Protein AF-A0A942DQS2-F1 (afdb_monomer_lite)

Foldseek 3Di:
DDDDDDPVVVPPPPPPPPPPPQWAKWKWWDPPQKDWPDPQWADDPAFIKGKIKTWIFMWTHDPPPTDRTDIFIFIDMDTDRDDAQQPPRDDPQFDWDWDQDPVVRDTHIDTPPGGDIDGLCPDPGPRSVVVCVVSSHD

Secondary structure (DSSP, 8-state):
------TTTTSTTSSS------B-EEEEE-TT--EE-SSS-EE-SSSEEEEEEEEEEEEESSGGGPPSPEEEEEEEEEEESS---S-TTPPTTEEEEEEEETTTTEEEEEEEEEE--B-GGG-S-HHHHHHHHHTTB-

pLDDT: mean 83.15, std 16.56, range [40.56, 98.12]

Radius of gyration: 23.82 Å; chains: 1; bounding box: 85×36×51 Å

Sequence (138 aa):
MKNKVPYIVLMLLFSTLSAWAKNPCYCYPIPESKTYQGEARKKHIIGYTIDWSCKYTCHTGEGQEASQGALVTGFYHEYFMRAEIGTEGICEGMVYKSQYNPYINQEVYSYTGETFGFKPSSSHSADLQKWAQANSCD

Structure (mmCIF, N/CA/C/O backbone):
data_AF-A0A942DQS2-F1
#
_entry.id   AF-A0A942DQS2-F1
#
loop_
_atom_site.group_PDB
_atom_site.id
_atom_site.type_symbol
_atom_site.label_atom_id
_atom_site.label_alt_id
_atom_site.label_comp_id
_atom_site.label_asym_id
_atom_site.label_entity_id
_atom_site.label_seq_id
_atom_site.pdbx_PDB_ins_code
_atom_site.Cartn_x
_atom_site.Cartn_y
_atom_site.Cartn_z
_atom_site.occupancy
_atom_site.B_iso_or_equiv
_atom_site.auth_seq_id
_atom_site.auth_comp_id
_atom_site.auth_asym_id
_atom_site.auth_atom_id
_atom_site.pdbx_PDB_model_num
ATOM 1 N N . MET A 1 1 ? -69.017 20.979 26.768 1.00 40.56 1 MET A N 1
ATOM 2 C CA . MET A 1 1 ? -68.321 19.721 26.418 1.00 40.56 1 MET A CA 1
ATOM 3 C C . MET A 1 1 ? -66.870 20.065 26.105 1.00 40.56 1 MET A C 1
ATOM 5 O O . MET A 1 1 ? -66.635 20.802 25.160 1.00 40.56 1 MET A O 1
ATOM 9 N N . LYS A 1 2 ? -65.917 19.672 26.959 1.00 44.12 2 LYS A N 1
ATOM 10 C CA . LYS A 1 2 ? -64.477 19.944 26.784 1.00 44.12 2 LYS A CA 1
ATOM 11 C C . LYS A 1 2 ? -63.759 18.600 26.688 1.00 44.12 2 LYS A C 1
ATOM 13 O O . LYS A 1 2 ? -63.579 17.938 27.706 1.00 44.12 2 LYS A O 1
ATOM 18 N N . ASN A 1 3 ? -63.388 18.203 25.474 1.00 51.75 3 ASN A N 1
ATOM 19 C CA . ASN A 1 3 ? -62.599 16.998 25.242 1.00 51.75 3 ASN A CA 1
ATOM 20 C C . ASN A 1 3 ? -61.163 17.263 25.704 1.00 51.75 3 ASN A C 1
ATOM 22 O O . ASN A 1 3 ? -60.454 18.071 25.110 1.00 51.75 3 ASN A O 1
ATOM 26 N N . LYS A 1 4 ? -60.752 16.610 26.792 1.00 54.88 4 LYS A N 1
ATOM 27 C CA .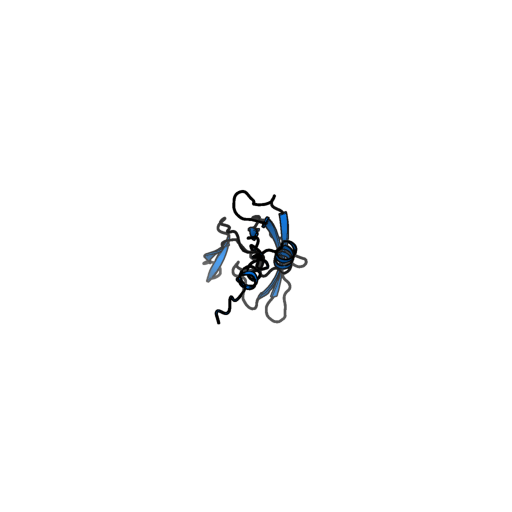 LYS A 1 4 ? -59.353 16.562 27.217 1.00 54.88 4 LYS A CA 1
ATOM 28 C C . LYS A 1 4 ? -58.703 15.383 26.501 1.00 54.88 4 LYS A C 1
ATOM 30 O O . LYS A 1 4 ? -58.949 14.237 26.862 1.00 54.88 4 LYS A O 1
ATOM 35 N N . VAL A 1 5 ? -57.918 15.666 25.468 1.00 59.38 5 VAL A N 1
ATOM 36 C CA . VAL A 1 5 ? -57.052 14.661 24.845 1.00 59.38 5 VAL A CA 1
ATOM 37 C C . VAL A 1 5 ? -55.907 14.373 25.827 1.00 59.38 5 VAL A C 1
ATOM 39 O O . VAL A 1 5 ? -55.291 15.324 26.316 1.00 59.38 5 VAL A O 1
ATOM 42 N N . PRO A 1 6 ? -55.633 13.107 26.188 1.00 55.03 6 PRO A N 1
ATOM 43 C CA . PRO A 1 6 ? -54.573 12.790 27.132 1.00 55.03 6 PRO A CA 1
ATOM 44 C C . PRO A 1 6 ? -53.205 13.016 26.476 1.00 55.03 6 PRO A C 1
ATOM 46 O O . PRO A 1 6 ? -52.838 12.344 25.517 1.00 55.03 6 PRO A O 1
ATOM 49 N N . TYR A 1 7 ? -52.428 13.939 27.044 1.00 53.53 7 TYR A N 1
ATOM 50 C CA . TYR A 1 7 ? -51.060 14.317 26.650 1.00 53.53 7 TYR A CA 1
ATOM 51 C C . TYR A 1 7 ? -50.009 13.187 26.769 1.00 53.53 7 TYR A C 1
ATOM 53 O O . TYR A 1 7 ? -48.822 13.420 26.571 1.00 53.53 7 TYR A O 1
ATOM 61 N N . ILE A 1 8 ? -50.422 11.958 27.085 1.00 54.12 8 ILE A N 1
ATOM 62 C CA . ILE A 1 8 ? -49.529 10.837 27.414 1.00 54.12 8 ILE A CA 1
ATOM 63 C C . ILE A 1 8 ? -49.012 10.119 26.155 1.00 54.12 8 ILE A C 1
ATOM 65 O O . ILE A 1 8 ? -47.967 9.479 26.193 1.00 54.12 8 ILE A O 1
ATOM 69 N N . VAL A 1 9 ? -49.674 10.278 25.005 1.00 50.47 9 VAL A N 1
ATOM 70 C CA . VAL A 1 9 ? -49.278 9.582 23.764 1.00 50.47 9 VAL A CA 1
ATOM 71 C C . VAL A 1 9 ? -48.107 10.274 23.042 1.00 50.47 9 VAL A C 1
ATOM 73 O O . VAL A 1 9 ? -47.443 9.653 22.220 1.00 50.47 9 VAL A O 1
ATOM 76 N N . LEU A 1 10 ? -47.784 11.532 23.375 1.00 45.72 10 LEU A N 1
ATOM 77 C CA . LEU A 1 10 ? -46.744 12.291 22.662 1.00 45.72 10 LEU A CA 1
ATOM 78 C C . LEU A 1 10 ? -45.316 12.083 23.210 1.00 45.72 10 LEU A C 1
ATOM 80 O O . LEU A 1 10 ? -44.356 12.411 22.522 1.00 45.72 10 LEU A O 1
ATOM 84 N N . MET A 1 11 ? -45.145 11.516 24.413 1.00 48.72 11 MET A N 1
ATOM 85 C CA . MET A 1 11 ? -43.811 11.291 25.008 1.00 48.72 11 MET A CA 1
ATOM 86 C C . MET A 1 11 ? -43.177 9.930 24.672 1.00 48.72 11 MET A C 1
ATOM 88 O O . MET A 1 11 ? -41.995 9.737 24.935 1.00 48.72 11 MET A O 1
ATOM 92 N N . LEU A 1 12 ? -43.914 8.997 24.063 1.00 49.47 12 LEU A N 1
ATOM 93 C CA . LEU A 1 12 ? -43.420 7.641 23.761 1.00 49.47 12 LEU A CA 1
ATOM 94 C C . LEU A 1 12 ? -42.807 7.482 22.359 1.00 49.47 12 LEU A C 1
ATOM 96 O O . LEU A 1 12 ? -42.416 6.382 21.985 1.00 49.47 12 LEU A O 1
ATOM 100 N N . LEU A 1 13 ? -42.697 8.566 21.586 1.00 48.34 13 LEU A N 1
ATOM 101 C CA . LEU A 1 13 ? -42.174 8.541 20.213 1.00 48.34 13 LEU A CA 1
ATOM 102 C C . LEU A 1 13 ? -40.697 8.952 20.082 1.00 48.34 13 LEU A C 1
ATOM 104 O O . LEU A 1 13 ? -40.191 9.014 18.967 1.00 48.34 13 LEU A O 1
ATOM 108 N N . PHE A 1 14 ? -39.989 9.199 21.190 1.00 52.31 14 PHE A N 1
ATOM 109 C CA . PHE A 1 14 ? -38.593 9.670 21.159 1.00 52.31 14 PHE A CA 1
ATOM 110 C C . PHE A 1 14 ? -37.545 8.682 21.701 1.00 52.31 14 PHE A C 1
ATOM 112 O O . PHE A 1 14 ? -36.371 9.029 21.760 1.00 52.31 14 PHE A O 1
ATOM 119 N N . SER A 1 15 ? -37.912 7.452 22.073 1.00 51.03 15 SER A N 1
ATOM 120 C CA . SER A 1 15 ? -37.010 6.534 22.793 1.00 51.03 15 SER A CA 1
ATOM 121 C C . SER A 1 15 ? -36.385 5.390 21.975 1.00 51.03 15 SER A C 1
ATOM 123 O O . SER A 1 15 ? -35.769 4.514 22.573 1.00 51.03 15 SER A O 1
ATOM 125 N N . THR A 1 16 ? -36.467 5.372 20.638 1.00 52.78 16 THR A N 1
ATOM 126 C CA . THR A 1 16 ? -35.853 4.282 19.833 1.00 52.78 16 THR A CA 1
ATOM 127 C C . THR A 1 16 ? -34.860 4.714 18.759 1.00 52.78 16 THR A C 1
ATOM 129 O O . THR A 1 16 ? -34.367 3.870 18.016 1.00 52.78 16 THR A O 1
ATOM 132 N N . LEU A 1 17 ? -34.479 5.989 18.704 1.00 48.34 17 LEU A N 1
ATOM 133 C CA . LEU A 1 17 ? -33.296 6.399 17.951 1.00 48.34 17 LEU A CA 1
ATOM 134 C C . LEU A 1 17 ? -32.119 6.483 18.919 1.00 48.34 17 LEU A C 1
ATOM 136 O O . LEU A 1 17 ? -31.611 7.562 19.213 1.00 48.34 17 LEU A O 1
ATOM 140 N N . SER A 1 18 ? -31.657 5.330 19.408 1.00 47.31 18 SER A N 1
ATOM 141 C CA . SER A 1 18 ? -30.223 5.192 19.639 1.00 47.31 18 SER A CA 1
ATOM 142 C C . SER A 1 18 ? -29.583 5.418 18.274 1.00 47.31 18 SER A C 1
ATOM 144 O O . SER A 1 18 ? -29.523 4.519 17.441 1.00 47.31 18 SER A O 1
ATOM 146 N N . ALA A 1 19 ? -29.217 6.668 17.997 1.00 46.16 19 ALA A N 1
ATOM 147 C CA . ALA A 1 19 ? -28.320 6.992 16.913 1.00 46.16 19 ALA A CA 1
ATOM 148 C C . ALA A 1 19 ? -27.089 6.119 17.146 1.00 46.16 19 ALA A C 1
ATOM 150 O O . ALA A 1 19 ? -26.391 6.289 18.145 1.00 46.16 19 ALA A O 1
ATOM 151 N N . TRP A 1 20 ? -26.900 5.114 16.292 1.00 50.44 20 TRP A N 1
ATOM 152 C CA . TRP A 1 20 ? -25.682 4.325 16.270 1.00 50.44 20 TRP A CA 1
ATOM 153 C C . TRP A 1 20 ? -24.592 5.326 15.909 1.00 50.44 20 TRP A C 1
ATOM 155 O O . TRP A 1 20 ? -24.451 5.698 14.745 1.00 50.44 20 TRP A O 1
ATOM 165 N N . ALA A 1 21 ? -23.929 5.880 16.924 1.00 54.25 21 ALA A N 1
ATOM 166 C CA . ALA A 1 21 ? -22.752 6.696 16.726 1.00 54.25 21 ALA A CA 1
ATOM 167 C C . ALA A 1 21 ? -21.779 5.804 15.962 1.00 54.25 21 ALA A C 1
ATOM 169 O O . ALA A 1 21 ? -21.356 4.762 16.462 1.00 54.25 21 ALA A O 1
ATOM 170 N N . LYS A 1 22 ? -21.558 6.140 14.694 1.00 63.81 22 LYS A N 1
ATOM 171 C CA . LYS A 1 22 ? -20.686 5.359 13.837 1.00 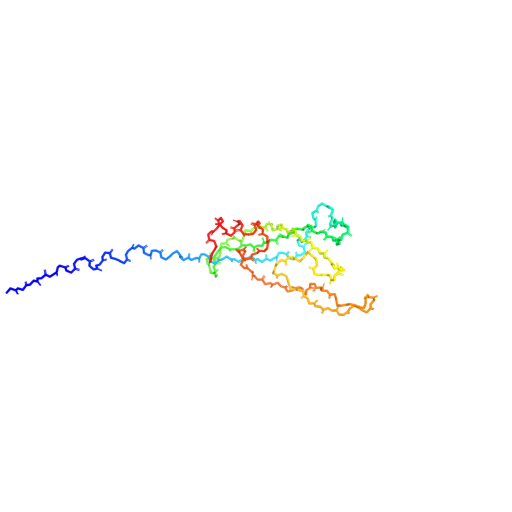63.81 22 LYS A CA 1
ATOM 172 C C . LYS A 1 22 ? -19.280 5.462 14.421 1.00 63.81 22 LYS A C 1
ATOM 174 O O . LYS A 1 22 ? -18.832 6.574 14.699 1.00 63.81 22 LYS A O 1
ATOM 179 N N . ASN A 1 23 ? -18.619 4.331 14.664 1.00 71.88 23 ASN A N 1
ATOM 180 C CA . ASN A 1 23 ? -17.275 4.352 15.230 1.00 71.88 23 ASN A CA 1
ATOM 181 C C . ASN A 1 23 ? -16.299 4.773 14.128 1.00 71.88 23 ASN A C 1
ATOM 183 O O . ASN A 1 23 ? -16.123 4.019 13.165 1.00 71.88 23 ASN A O 1
ATOM 187 N N . PRO A 1 24 ? -15.659 5.953 14.226 1.00 84.25 24 PRO A N 1
ATOM 188 C CA . PRO A 1 24 ? -14.686 6.347 13.225 1.00 84.25 24 PRO A CA 1
ATOM 189 C C . PRO A 1 24 ? -13.506 5.381 13.303 1.00 84.25 24 PRO A C 1
ATOM 191 O O . PRO A 1 24 ? -12.950 5.151 14.374 1.00 84.25 24 PRO A O 1
ATOM 194 N N . CYS A 1 25 ? -13.131 4.796 12.170 1.00 89.81 25 CYS A N 1
ATOM 195 C CA . CYS A 1 25 ? -11.960 3.938 12.085 1.00 89.81 25 CYS A CA 1
ATOM 196 C C . CYS A 1 25 ? -10.987 4.474 11.056 1.00 89.81 25 CYS A C 1
ATOM 198 O O . CYS A 1 25 ? -11.381 4.893 9.963 1.00 89.81 25 CYS A O 1
ATOM 200 N N . TYR A 1 26 ? -9.708 4.384 11.394 1.00 92.06 26 TYR A N 1
ATOM 201 C CA . TYR A 1 26 ? -8.630 4.831 10.531 1.00 92.06 26 TYR A CA 1
ATOM 202 C C . TYR A 1 26 ? -7.515 3.801 10.516 1.00 92.06 26 TYR A C 1
ATOM 204 O O . TYR A 1 26 ? -7.134 3.270 11.559 1.00 92.06 26 TYR A O 1
ATOM 212 N N . CYS A 1 27 ? -6.985 3.546 9.328 1.00 94.50 27 CYS A N 1
ATOM 213 C CA . CYS A 1 27 ? -5.790 2.744 9.134 1.00 94.50 27 CYS A CA 1
ATOM 214 C C . CYS A 1 27 ? -4.664 3.626 8.605 1.00 94.50 27 CYS A C 1
ATOM 216 O O . CYS A 1 27 ? -4.878 4.481 7.745 1.00 94.50 27 CYS A O 1
ATOM 218 N N . TYR A 1 28 ? -3.461 3.388 9.115 1.00 95.00 28 TYR A N 1
ATOM 219 C CA . TYR A 1 28 ? -2.230 4.028 8.671 1.00 95.00 28 TYR A CA 1
ATOM 220 C C . TYR A 1 28 ? -1.288 2.951 8.131 1.00 95.00 28 TYR A C 1
ATOM 222 O O . TYR A 1 28 ? -1.094 1.933 8.806 1.00 95.00 28 TYR A O 1
ATOM 230 N N . PRO A 1 29 ? -0.717 3.123 6.927 1.00 96.19 29 PRO A N 1
ATOM 231 C CA . PRO A 1 29 ? 0.226 2.153 6.388 1.00 96.19 29 PRO A CA 1
ATOM 232 C C . PRO A 1 29 ? 1.502 2.128 7.226 1.00 96.19 29 PRO A C 1
ATOM 234 O O . PRO A 1 29 ? 2.010 3.171 7.635 1.00 96.19 29 PRO A O 1
ATOM 237 N N . ILE A 1 30 ? 2.053 0.936 7.435 1.00 95.25 30 ILE A N 1
ATOM 238 C CA . ILE A 1 30 ? 3.407 0.770 7.959 1.00 95.25 30 ILE A CA 1
ATOM 239 C C . ILE A 1 30 ? 4.362 0.880 6.765 1.00 95.25 30 ILE A C 1
ATOM 241 O O . ILE A 1 30 ? 4.297 0.018 5.875 1.00 95.25 30 ILE A O 1
ATOM 245 N N . PRO A 1 31 ? 5.237 1.905 6.712 1.00 91.94 31 PRO A N 1
ATOM 246 C CA . PRO A 1 31 ? 6.208 2.041 5.634 1.00 91.94 31 PRO A CA 1
ATOM 247 C C . PRO A 1 31 ? 7.054 0.774 5.488 1.00 91.94 31 PRO A C 1
ATOM 249 O O . PRO A 1 31 ? 7.286 0.061 6.460 1.00 91.94 31 PRO A O 1
ATOM 252 N N . GLU A 1 32 ? 7.481 0.474 4.261 1.00 89.75 32 GLU A N 1
ATOM 253 C CA . GLU A 1 32 ? 8.352 -0.675 3.943 1.00 89.75 32 GLU A CA 1
ATOM 254 C C . GLU A 1 32 ? 7.741 -2.066 4.217 1.00 89.75 32 GLU A C 1
ATOM 256 O O . GLU A 1 32 ? 8.369 -3.082 3.938 1.00 89.75 32 GLU A O 1
ATOM 261 N N . SER A 1 33 ? 6.488 -2.152 4.676 1.00 94.38 33 SER A N 1
ATOM 262 C CA . SER A 1 33 ? 5.812 -3.435 4.926 1.00 94.38 33 SER A CA 1
ATOM 263 C C . SER A 1 33 ? 5.330 -4.157 3.662 1.00 94.38 33 SER A C 1
ATOM 265 O O . SER A 1 33 ? 4.852 -5.295 3.743 1.00 94.38 33 SER A O 1
ATOM 267 N N . LYS A 1 34 ? 5.435 -3.504 2.497 1.00 92.94 34 LYS A N 1
ATOM 268 C CA . LYS A 1 34 ? 4.974 -4.052 1.223 1.00 92.94 34 LYS A CA 1
ATOM 269 C C . LYS A 1 34 ? 5.688 -5.359 0.912 1.00 92.94 34 LYS A C 1
ATOM 271 O O . LYS A 1 34 ? 6.911 -5.409 0.827 1.00 92.94 34 LYS A O 1
ATOM 276 N N . THR A 1 35 ? 4.903 -6.393 0.648 1.00 93.81 35 THR A N 1
ATOM 277 C CA . THR A 1 35 ? 5.404 -7.704 0.236 1.00 93.81 35 THR A CA 1
ATOM 278 C C . THR A 1 35 ? 4.646 -8.169 -0.997 1.00 93.81 35 THR A C 1
ATOM 280 O O . THR A 1 35 ? 3.415 -8.184 -0.994 1.00 93.81 35 THR A O 1
ATOM 283 N N . TYR A 1 36 ? 5.371 -8.547 -2.048 1.00 92.31 36 TYR A N 1
ATOM 284 C CA . TYR A 1 36 ? 4.772 -9.188 -3.217 1.00 92.31 36 TYR A CA 1
ATOM 285 C C . TYR A 1 36 ? 4.406 -10.638 -2.898 1.00 92.31 36 TYR A C 1
ATOM 287 O O . TYR A 1 36 ? 5.166 -11.335 -2.225 1.00 92.31 36 TYR A O 1
ATOM 295 N N . GLN A 1 37 ? 3.246 -11.079 -3.374 1.00 91.38 37 GLN A N 1
ATOM 296 C CA . GLN A 1 37 ? 2.743 -12.429 -3.138 1.00 91.38 37 GLN A CA 1
ATOM 297 C C . GLN A 1 37 ? 3.055 -13.324 -4.338 1.00 91.38 37 GLN A C 1
ATOM 299 O O . GLN A 1 37 ? 2.865 -12.923 -5.482 1.00 91.38 37 GLN A O 1
ATOM 304 N N . GLY A 1 38 ? 3.529 -14.547 -4.077 1.00 86.44 38 GLY A N 1
ATOM 305 C CA . GLY A 1 38 ? 3.844 -15.519 -5.128 1.00 86.44 38 GLY A CA 1
ATOM 306 C C . GLY A 1 38 ? 4.854 -14.994 -6.156 1.00 86.44 38 GLY A C 1
ATOM 307 O O . GLY A 1 38 ? 5.907 -14.463 -5.797 1.00 86.44 38 GLY A O 1
ATOM 308 N N . GLU A 1 39 ? 4.540 -15.156 -7.444 1.00 82.06 39 GLU A N 1
ATOM 309 C CA . GLU A 1 39 ? 5.270 -14.463 -8.505 1.00 82.06 39 GLU A CA 1
ATOM 310 C C . GLU A 1 39 ? 4.914 -12.979 -8.457 1.00 82.06 39 GLU A C 1
ATOM 312 O O . GLU A 1 39 ? 3.804 -12.592 -8.809 1.00 82.06 39 GLU A O 1
ATOM 317 N N . ALA A 1 40 ? 5.881 -12.139 -8.077 1.00 75.50 40 ALA A N 1
ATOM 318 C CA . ALA A 1 40 ? 5.665 -10.701 -7.915 1.00 75.50 40 ALA A CA 1
ATOM 319 C C . ALA A 1 40 ? 5.020 -10.016 -9.133 1.00 75.50 40 ALA A C 1
ATOM 321 O O . ALA A 1 40 ? 4.409 -8.960 -8.993 1.00 75.50 40 ALA A O 1
ATOM 322 N N . ARG A 1 41 ? 5.183 -10.598 -10.328 1.00 83.56 41 ARG A N 1
ATOM 323 C CA . ARG A 1 41 ? 4.589 -10.129 -11.578 1.00 83.56 41 ARG A CA 1
ATOM 324 C C . ARG A 1 41 ? 4.185 -11.315 -12.437 1.00 83.56 41 ARG A C 1
ATOM 326 O O . ARG A 1 41 ? 5.050 -12.005 -12.978 1.00 83.56 41 ARG A O 1
ATOM 333 N N . LYS A 1 42 ? 2.883 -11.494 -12.640 1.00 90.88 42 LYS A N 1
ATOM 334 C CA . LYS A 1 42 ? 2.358 -12.509 -13.553 1.00 90.88 42 LYS A CA 1
ATOM 335 C C . LYS A 1 42 ? 2.045 -11.874 -14.903 1.00 90.88 42 LYS A C 1
ATOM 337 O O . LYS A 1 42 ? 1.121 -11.071 -15.016 1.00 90.88 42 LYS A O 1
ATOM 342 N N . LYS A 1 43 ? 2.828 -12.214 -15.930 1.00 90.19 43 LYS A N 1
ATOM 343 C CA . LYS A 1 43 ? 2.608 -11.727 -17.302 1.00 90.19 43 LYS A CA 1
ATOM 344 C C . LYS A 1 43 ? 1.416 -12.429 -17.948 1.00 90.19 43 LYS A C 1
ATOM 346 O O . LYS A 1 43 ? 1.261 -13.641 -17.811 1.00 90.19 43 LYS A O 1
ATOM 351 N N . HIS A 1 44 ? 0.637 -11.673 -18.713 1.00 89.56 44 HIS A N 1
ATOM 352 C CA . HIS A 1 44 ? -0.456 -12.175 -19.547 1.00 89.56 44 HIS A CA 1
ATOM 353 C C . HIS A 1 44 ? -0.188 -11.846 -21.020 1.00 89.56 44 HIS A C 1
ATOM 355 O O . HIS A 1 44 ? 0.769 -11.143 -21.341 1.00 89.56 44 HIS A O 1
ATOM 361 N N . ILE A 1 45 ? -1.034 -12.348 -21.929 1.00 90.50 45 ILE A N 1
ATOM 362 C CA . ILE A 1 45 ? -0.936 -12.041 -23.374 1.00 90.50 45 ILE A CA 1
ATOM 363 C C . ILE A 1 45 ? -1.014 -10.527 -23.611 1.00 90.50 45 ILE A C 1
ATOM 365 O O . ILE A 1 45 ? -0.297 -9.977 -24.442 1.00 90.50 45 ILE A O 1
ATOM 369 N N . ILE A 1 46 ? -1.879 -9.861 -22.850 1.00 89.50 46 ILE A N 1
ATOM 370 C CA . ILE A 1 46 ? -2.007 -8.410 -22.802 1.00 89.50 46 ILE A CA 1
ATOM 371 C C . ILE A 1 46 ? -1.784 -8.038 -21.339 1.00 89.50 46 ILE A C 1
ATOM 373 O O . ILE A 1 46 ? -2.483 -8.564 -20.477 1.00 89.50 46 ILE A O 1
ATOM 377 N N . GLY A 1 47 ? -0.813 -7.176 -21.043 1.00 91.56 47 GLY A N 1
ATOM 378 C CA . GLY A 1 47 ? -0.588 -6.670 -19.687 1.00 91.56 47 GLY A CA 1
ATOM 379 C C . GLY A 1 47 ? -0.008 -7.674 -18.679 1.00 91.56 47 GLY A C 1
ATOM 380 O O . GLY A 1 47 ? 0.582 -8.699 -19.031 1.00 91.56 47 GLY A O 1
ATOM 381 N N . TYR A 1 48 ? -0.150 -7.350 -17.396 1.00 92.75 48 TYR A N 1
ATOM 382 C CA . TYR A 1 48 ? 0.331 -8.152 -16.269 1.00 92.75 48 TYR A CA 1
ATOM 383 C C . TYR A 1 48 ? -0.521 -7.914 -15.018 1.00 92.75 48 TYR A C 1
ATOM 385 O O . TYR A 1 48 ? -1.216 -6.908 -14.902 1.00 92.75 48 TYR A O 1
ATOM 393 N N . THR A 1 49 ? -0.447 -8.845 -14.074 1.00 93.75 49 THR A N 1
ATOM 394 C CA . THR A 1 49 ? -1.066 -8.741 -12.749 1.00 93.75 49 THR A CA 1
ATOM 395 C C . THR A 1 49 ? 0.006 -8.659 -11.677 1.00 93.75 49 THR A C 1
ATOM 397 O O . THR A 1 49 ? 1.058 -9.298 -11.800 1.00 93.75 49 THR A O 1
ATOM 400 N N . ILE A 1 50 ? -0.284 -7.908 -10.618 1.00 93.44 50 ILE A N 1
ATOM 401 C CA . ILE A 1 50 ? 0.524 -7.855 -9.403 1.00 93.44 50 ILE A CA 1
ATOM 402 C C . ILE A 1 50 ? -0.369 -8.165 -8.208 1.00 93.44 50 ILE A C 1
ATOM 404 O O . ILE A 1 50 ? -1.419 -7.547 -8.032 1.00 93.44 50 ILE A O 1
ATOM 408 N N . ASP A 1 51 ? 0.111 -9.087 -7.380 1.00 94.00 51 ASP A N 1
ATOM 409 C CA . ASP A 1 51 ? -0.459 -9.418 -6.081 1.00 94.00 51 ASP A CA 1
ATOM 410 C C . ASP A 1 51 ? 0.497 -8.918 -4.996 1.00 94.00 51 ASP A C 1
ATOM 412 O O . ASP A 1 51 ? 1.696 -9.228 -5.002 1.00 94.00 51 ASP A O 1
ATOM 416 N N . TRP A 1 52 ? -0.005 -8.123 -4.057 1.00 94.81 52 TRP A N 1
ATOM 417 C CA . TRP A 1 52 ? 0.812 -7.601 -2.964 1.00 94.81 52 TRP A CA 1
ATOM 418 C C . TRP A 1 52 ? 0.014 -7.479 -1.674 1.00 94.81 52 TRP A C 1
ATOM 420 O O . TRP A 1 52 ? -1.214 -7.472 -1.660 1.00 94.81 52 TRP A O 1
ATOM 430 N N . SER A 1 53 ? 0.735 -7.386 -0.565 1.00 96.75 53 SER A N 1
ATOM 431 C CA . SER A 1 53 ? 0.167 -7.112 0.746 1.00 96.75 53 SER A CA 1
ATOM 432 C C . SER A 1 53 ? 0.884 -5.951 1.404 1.00 96.75 53 SER A C 1
ATOM 434 O O . SER A 1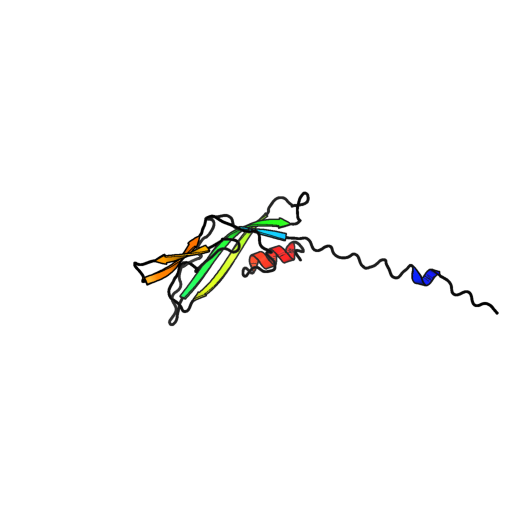 53 ? 2.101 -5.809 1.246 1.00 96.75 53 SER A O 1
ATOM 436 N N . CYS A 1 54 ? 0.162 -5.201 2.222 1.00 97.31 54 CYS A N 1
ATOM 437 C CA . CYS A 1 54 ? 0.719 -4.160 3.074 1.00 97.31 54 CYS A CA 1
ATOM 438 C C . CYS A 1 54 ? 0.195 -4.328 4.500 1.00 97.31 54 CYS A C 1
ATOM 440 O O . CYS A 1 54 ? -0.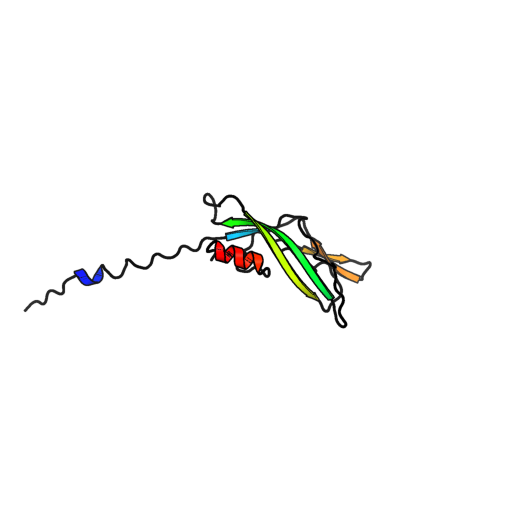923 -4.810 4.708 1.00 97.31 54 CYS A O 1
ATOM 442 N N . LYS A 1 55 ? 1.008 -3.954 5.490 1.00 97.88 55 LYS A N 1
ATOM 443 C CA . LYS A 1 55 ? 0.597 -3.954 6.896 1.00 97.88 55 LYS A CA 1
ATOM 444 C C . LYS A 1 55 ? 0.151 -2.558 7.300 1.00 97.88 55 LYS A C 1
ATOM 446 O O . LYS A 1 55 ? 0.757 -1.563 6.905 1.00 97.88 55 LYS A O 1
ATOM 451 N N . TYR A 1 56 ? -0.881 -2.514 8.125 1.00 97.06 56 TYR A N 1
ATOM 452 C CA . TYR A 1 56 ? -1.525 -1.301 8.592 1.00 97.06 56 TYR A CA 1
ATOM 453 C C . TYR A 1 56 ? -1.676 -1.346 10.103 1.00 97.06 56 TYR A C 1
ATOM 455 O O . TYR A 1 56 ? -1.978 -2.398 10.669 1.00 97.06 56 TYR A O 1
ATOM 463 N N . THR A 1 57 ? -1.512 -0.193 10.738 1.00 95.81 57 THR A N 1
ATOM 464 C CA . THR A 1 57 ? -1.974 0.023 12.107 1.00 95.81 57 THR A CA 1
ATOM 465 C C . THR A 1 57 ? -3.353 0.657 12.025 1.00 95.81 57 THR A C 1
ATOM 467 O O . THR A 1 57 ? -3.495 1.764 11.503 1.00 95.81 57 THR A O 1
ATOM 470 N N . CYS A 1 58 ? -4.368 -0.057 12.499 1.00 94.25 58 CYS A N 1
ATOM 471 C CA . CYS A 1 58 ? -5.758 0.372 12.443 1.00 94.25 58 CYS A CA 1
ATOM 472 C C . CYS A 1 58 ? -6.305 0.651 13.843 1.00 94.25 58 CYS A C 1
ATOM 474 O O . CYS A 1 58 ? -6.056 -0.107 14.781 1.00 94.25 58 CYS A O 1
ATOM 476 N N . HIS A 1 59 ? -7.066 1.730 13.973 1.00 91.81 59 HIS A N 1
ATOM 477 C CA . HIS A 1 59 ? -7.646 2.189 15.231 1.00 91.81 59 HIS A CA 1
ATOM 478 C C . HIS A 1 59 ? -9.164 2.263 15.112 1.00 91.81 59 HIS A C 1
ATOM 480 O O . HIS A 1 59 ? -9.683 2.656 14.063 1.00 91.81 59 HIS A O 1
ATOM 486 N N . THR A 1 60 ? -9.862 1.910 16.191 1.00 88.44 60 THR A N 1
ATOM 487 C CA . THR A 1 60 ? -11.285 2.215 16.371 1.00 88.44 60 THR A CA 1
ATOM 488 C C . THR A 1 60 ? -11.409 3.421 17.298 1.00 88.44 60 THR A C 1
ATOM 490 O O . THR A 1 60 ? -10.765 3.432 18.349 1.00 88.44 60 THR A O 1
ATOM 493 N N . GLY A 1 61 ? -12.231 4.404 16.940 1.00 73.69 61 GLY A N 1
ATOM 494 C CA . GLY A 1 61 ? -12.391 5.663 17.671 1.00 73.69 61 GLY A CA 1
ATOM 495 C C . GLY A 1 61 ? -11.496 6.794 17.149 1.00 73.69 61 GLY A C 1
ATOM 496 O O . GLY A 1 61 ? -10.549 6.581 16.391 1.00 73.69 61 GLY A O 1
ATOM 497 N N . GLU A 1 62 ? -11.804 8.023 17.564 1.00 61.72 62 GLU A N 1
ATOM 498 C CA . GLU A 1 62 ? -11.051 9.239 17.238 1.00 61.72 62 GLU A CA 1
ATOM 499 C C . GLU A 1 62 ? -10.616 9.918 18.552 1.00 61.72 62 GLU A C 1
ATOM 501 O O . GLU A 1 62 ? -11.379 9.977 19.517 1.00 61.72 62 GLU A O 1
ATOM 506 N N . GLY A 1 63 ? -9.375 10.407 18.639 1.00 56.78 63 GLY A N 1
ATOM 507 C CA . GLY A 1 63 ? -8.878 11.095 19.840 1.00 56.78 63 GLY A CA 1
ATOM 508 C C . GLY A 1 63 ? -8.539 10.173 21.026 1.00 56.78 63 GLY A C 1
ATOM 509 O O . GLY A 1 63 ? -7.861 9.163 20.858 1.00 56.78 63 GLY A O 1
ATOM 510 N N . GLN A 1 64 ? -8.944 10.553 22.247 1.00 42.12 64 GLN A N 1
ATOM 511 C CA . GLN A 1 64 ? -8.557 9.879 23.505 1.00 42.12 64 GLN A CA 1
ATOM 512 C C . GLN A 1 64 ? -9.179 8.484 23.701 1.00 42.12 64 GLN A C 1
ATOM 514 O O . GLN A 1 64 ? -8.723 7.736 24.561 1.00 42.12 64 GLN A O 1
ATOM 519 N N . GLU A 1 65 ? -10.186 8.130 22.900 1.00 54.47 65 GLU A N 1
ATOM 520 C CA . GLU A 1 65 ? -10.845 6.816 22.917 1.00 54.47 65 GLU A CA 1
ATOM 521 C C . GLU A 1 65 ? -10.300 5.862 21.843 1.00 54.47 65 GLU A C 1
ATOM 523 O O . GLU A 1 65 ? -10.820 4.759 21.677 1.00 54.47 65 GLU A O 1
ATOM 528 N N . ALA A 1 66 ? -9.249 6.263 21.114 1.00 62.06 66 ALA A N 1
ATOM 529 C CA . ALA A 1 66 ? -8.602 5.393 20.145 1.00 62.06 66 ALA A CA 1
ATOM 530 C C . ALA A 1 66 ? -8.111 4.113 20.839 1.00 62.06 66 ALA A C 1
ATOM 532 O O . ALA A 1 66 ? -7.292 4.151 21.763 1.00 62.06 66 ALA A O 1
ATOM 533 N N . SER A 1 67 ? -8.615 2.967 20.383 1.00 67.31 67 SER A N 1
ATOM 534 C CA . SER A 1 67 ? -8.176 1.662 20.869 1.00 67.31 67 SER A CA 1
ATOM 535 C C . SER A 1 67 ? -6.670 1.476 20.664 1.00 67.31 67 SER A C 1
ATOM 537 O O . SER A 1 67 ? -6.048 2.103 19.795 1.00 67.31 67 SER A O 1
ATOM 539 N N . GLN A 1 68 ? -6.084 0.532 21.411 1.00 70.12 68 GLN A N 1
ATOM 540 C CA . GLN A 1 68 ? -4.775 -0.000 21.038 1.00 70.12 68 GLN A CA 1
ATOM 541 C C . GLN A 1 68 ? -4.820 -0.418 19.561 1.00 70.12 68 GLN A C 1
ATOM 543 O O . GLN A 1 68 ? -5.759 -1.090 19.128 1.00 70.12 68 GLN A O 1
ATOM 548 N N . GLY A 1 69 ? -3.850 0.068 18.783 1.00 81.81 69 GLY A N 1
ATOM 549 C CA . GLY A 1 69 ? -3.817 -0.147 17.341 1.00 81.81 69 GLY A CA 1
ATOM 550 C C . GLY A 1 69 ? -3.737 -1.636 17.014 1.00 81.81 69 GLY A C 1
ATOM 551 O O . GLY A 1 69 ? -2.873 -2.344 17.532 1.00 81.81 69 GLY A O 1
ATOM 552 N N . ALA A 1 70 ? -4.632 -2.109 16.154 1.00 91.62 70 ALA A N 1
ATOM 553 C CA . ALA A 1 70 ? -4.605 -3.462 15.626 1.00 91.62 70 ALA A CA 1
ATOM 554 C C . ALA A 1 70 ? -3.705 -3.515 14.388 1.00 91.62 70 ALA A C 1
ATOM 556 O O . ALA A 1 70 ? -3.812 -2.672 13.497 1.00 91.62 70 ALA A O 1
ATOM 557 N N . LEU A 1 71 ? -2.841 -4.528 14.310 1.00 95.88 71 LEU A N 1
ATOM 558 C CA . LEU A 1 71 ? -2.099 -4.820 13.087 1.00 95.88 71 LEU A CA 1
ATOM 559 C C . LEU A 1 71 ? -3.001 -5.583 12.121 1.00 95.88 71 LEU A C 1
ATOM 561 O O . LEU A 1 71 ? -3.426 -6.702 12.412 1.00 95.88 71 LEU A O 1
ATOM 565 N N . VAL A 1 72 ? -3.260 -4.992 1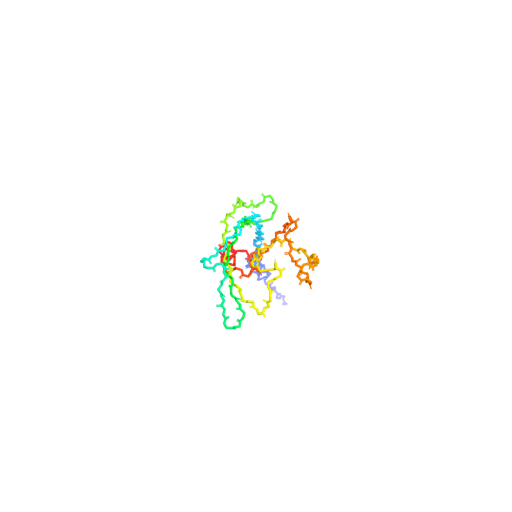0.960 1.00 96.88 72 VAL A N 1
ATOM 566 C CA . VAL A 1 72 ? -4.093 -5.580 9.907 1.00 96.88 72 VAL A CA 1
ATOM 567 C C . VAL A 1 72 ? -3.264 -5.701 8.637 1.00 96.88 72 VAL A C 1
ATOM 569 O O . VAL A 1 72 ? -2.520 -4.790 8.282 1.00 96.88 72 VAL A O 1
ATOM 572 N N . THR A 1 73 ? -3.359 -6.838 7.952 1.00 98.12 73 THR A N 1
ATOM 573 C CA . THR A 1 73 ? -2.721 -7.022 6.642 1.00 98.12 73 THR A CA 1
ATOM 574 C C . THR A 1 73 ? -3.783 -6.879 5.565 1.00 98.12 73 THR A C 1
ATOM 576 O O . THR A 1 73 ? -4.742 -7.646 5.554 1.00 98.12 73 THR A O 1
ATOM 579 N N . GLY A 1 74 ? -3.617 -5.892 4.687 1.00 97.25 74 GLY A N 1
ATOM 580 C CA . GLY A 1 74 ? -4.448 -5.725 3.500 1.00 97.25 74 GLY A CA 1
ATOM 581 C C . GLY A 1 74 ? -3.796 -6.422 2.315 1.00 97.25 74 GLY A C 1
ATOM 582 O O . GLY A 1 74 ? -2.641 -6.121 2.002 1.00 97.25 74 GLY A O 1
ATOM 583 N N . PHE A 1 75 ? -4.512 -7.346 1.674 1.00 96.69 75 PHE A N 1
ATOM 584 C CA . PHE A 1 75 ? -4.100 -7.942 0.406 1.00 96.69 75 PHE A CA 1
ATOM 585 C C . PHE A 1 75 ? -4.771 -7.227 -0.764 1.00 96.69 75 PHE A C 1
ATOM 587 O O . PHE A 1 75 ? -5.921 -6.785 -0.671 1.00 96.69 75 PHE A O 1
ATOM 594 N N . TYR A 1 76 ? -4.025 -7.120 -1.857 1.00 95.25 76 TYR A N 1
ATOM 595 C CA . TYR A 1 76 ? -4.382 -6.381 -3.055 1.00 95.25 76 TYR A CA 1
ATOM 596 C C . TYR A 1 76 ? -4.056 -7.202 -4.299 1.00 95.25 76 TYR A C 1
ATOM 598 O O . TYR A 1 76 ? -3.104 -7.987 -4.318 1.00 95.25 76 TYR A O 1
ATOM 606 N N . HIS A 1 77 ? -4.850 -6.970 -5.337 1.00 93.31 77 HIS A N 1
ATOM 607 C CA . HIS A 1 77 ? -4.721 -7.581 -6.648 1.00 93.31 77 HIS A CA 1
ATOM 608 C C . HIS A 1 77 ? -5.084 -6.534 -7.693 1.00 93.31 77 HIS A C 1
ATOM 610 O O . HIS A 1 77 ? -6.186 -5.981 -7.651 1.00 93.31 77 HIS A O 1
ATOM 616 N N . GLU A 1 78 ? -4.187 -6.274 -8.638 1.00 93.31 78 GLU A N 1
ATOM 617 C CA . GLU A 1 78 ? -4.449 -5.319 -9.713 1.00 93.31 78 GLU A CA 1
ATOM 618 C C . GLU A 1 78 ? -3.854 -5.793 -11.039 1.00 93.31 78 GLU A C 1
ATOM 620 O O . GLU A 1 78 ? -2.790 -6.418 -11.093 1.00 93.31 78 GLU A O 1
ATOM 625 N N . TYR A 1 79 ? -4.571 -5.497 -12.123 1.00 92.75 79 TYR A N 1
ATOM 626 C CA . TYR A 1 79 ? -4.176 -5.801 -13.490 1.00 92.75 79 TYR A CA 1
ATOM 627 C C . TYR A 1 79 ? -3.865 -4.511 -14.250 1.00 92.75 79 TYR A C 1
ATOM 629 O O . TYR A 1 79 ? -4.642 -3.557 -14.234 1.00 92.75 79 TYR A O 1
ATOM 637 N N . PHE A 1 80 ? -2.745 -4.510 -14.965 1.00 91.38 80 PHE A N 1
ATOM 638 C CA . PHE A 1 80 ? -2.227 -3.356 -15.686 1.00 91.38 80 PHE A CA 1
ATOM 639 C C . PHE A 1 80 ? -2.069 -3.676 -17.173 1.00 91.38 80 PHE A C 1
ATOM 641 O O . PHE A 1 80 ? -1.499 -4.699 -17.546 1.00 91.38 80 PHE A O 1
ATOM 648 N N . MET A 1 81 ? -2.519 -2.755 -18.032 1.00 91.00 81 MET A N 1
ATOM 649 C CA . MET A 1 81 ? -2.345 -2.812 -19.497 1.00 91.00 81 MET A CA 1
ATOM 650 C C . MET A 1 81 ? -1.321 -1.793 -20.024 1.00 91.00 81 MET A C 1
ATOM 652 O O . MET A 1 81 ? -1.304 -1.479 -21.211 1.00 91.00 81 MET A O 1
ATOM 656 N N . ARG A 1 82 ? -0.483 -1.241 -19.145 1.00 87.06 82 ARG A N 1
ATOM 657 C CA . ARG A 1 82 ? 0.512 -0.202 -19.455 1.00 87.06 82 ARG A CA 1
ATOM 658 C C . ARG A 1 82 ? 1.901 -0.635 -19.005 1.00 87.06 82 ARG A C 1
ATOM 660 O O . ARG A 1 82 ? 2.020 -1.619 -18.292 1.00 87.06 82 ARG A O 1
ATOM 667 N N . ALA A 1 83 ? 2.934 0.093 -19.422 1.00 82.50 83 ALA A N 1
ATOM 668 C CA . ALA A 1 83 ? 4.270 -0.074 -18.856 1.00 82.50 83 ALA A CA 1
ATOM 669 C C . ALA A 1 83 ? 4.294 0.343 -17.375 1.00 82.50 83 ALA A C 1
ATOM 671 O O . ALA A 1 83 ? 3.502 1.192 -16.963 1.00 82.50 83 ALA A O 1
ATOM 672 N N . GLU A 1 84 ? 5.216 -0.241 -16.608 1.00 82.62 84 GLU A N 1
ATOM 673 C CA . GLU A 1 84 ? 5.415 0.108 -15.201 1.00 82.62 84 GLU A CA 1
ATOM 674 C C . GLU A 1 84 ? 5.955 1.526 -15.065 1.00 82.62 84 GLU A C 1
ATOM 676 O O . GLU A 1 84 ? 6.987 1.859 -15.652 1.00 82.62 84 GLU A O 1
ATOM 681 N N . ILE A 1 85 ? 5.278 2.336 -14.253 1.00 87.00 85 ILE A N 1
ATOM 682 C CA . ILE A 1 85 ? 5.701 3.711 -13.966 1.00 87.00 85 ILE A CA 1
ATOM 683 C C . ILE A 1 85 ? 5.891 3.973 -12.469 1.00 87.00 85 ILE A C 1
ATOM 685 O O . ILE A 1 85 ? 5.991 5.121 -12.052 1.00 87.00 85 ILE A O 1
ATOM 689 N N . GLY A 1 86 ? 5.937 2.935 -11.632 1.00 83.69 86 GLY A N 1
ATOM 690 C CA . GLY A 1 86 ? 6.155 3.057 -10.185 1.00 83.69 86 GLY A CA 1
ATOM 691 C C . GLY A 1 86 ? 4.878 3.287 -9.376 1.00 83.69 86 GLY A C 1
ATOM 692 O O . GLY A 1 86 ? 4.939 3.446 -8.158 1.00 83.69 86 GLY A O 1
ATOM 693 N N . THR A 1 87 ? 3.716 3.265 -10.032 1.00 84.81 87 THR A N 1
ATOM 694 C CA . THR A 1 87 ? 2.404 3.286 -9.362 1.00 84.81 87 THR A CA 1
ATOM 695 C C . THR A 1 87 ? 1.874 1.898 -9.026 1.00 84.81 87 THR A C 1
ATOM 697 O O . THR A 1 87 ? 0.825 1.752 -8.408 1.00 84.81 87 THR A O 1
ATOM 700 N N . GLU A 1 88 ? 2.572 0.866 -9.475 1.00 87.06 88 GLU A N 1
ATOM 701 C CA . GLU A 1 88 ? 2.158 -0.511 -9.322 1.00 87.06 88 GLU A CA 1
ATOM 702 C C . GLU A 1 88 ? 2.407 -1.009 -7.898 1.00 87.06 88 GLU A C 1
ATOM 704 O O . GLU A 1 88 ? 3.498 -0.861 -7.331 1.00 87.06 88 GLU A O 1
ATOM 709 N N . GLY A 1 89 ? 1.390 -1.638 -7.316 1.00 85.06 89 GLY A N 1
ATOM 710 C CA . GLY A 1 89 ? 1.492 -2.185 -5.973 1.00 85.06 89 GLY A CA 1
ATOM 711 C C . GLY A 1 89 ? 1.698 -1.106 -4.907 1.00 85.06 89 GLY A C 1
ATOM 712 O O . GLY A 1 89 ? 2.620 -1.214 -4.095 1.00 85.06 89 GLY A O 1
ATOM 713 N N . ILE A 1 90 ? 0.918 -0.023 -4.944 1.00 90.75 90 ILE A N 1
ATOM 714 C CA . ILE A 1 90 ? 0.936 1.016 -3.904 1.00 90.75 90 ILE A CA 1
ATOM 715 C C . ILE A 1 90 ? 0.136 0.531 -2.687 1.00 90.75 90 ILE A C 1
ATOM 717 O O . ILE A 1 90 ? -0.952 -0.024 -2.824 1.00 90.75 90 ILE A O 1
ATOM 721 N N . CYS A 1 91 ? 0.660 0.758 -1.481 1.00 94.00 91 CYS A N 1
ATOM 722 C CA . CYS A 1 91 ? -0.134 0.620 -0.263 1.00 94.00 91 CYS A CA 1
ATOM 723 C C . CYS A 1 91 ? -0.992 1.874 -0.068 1.00 94.00 91 CYS A C 1
ATOM 725 O O . CYS A 1 91 ? -0.482 2.994 -0.139 1.00 94.00 91 CYS A O 1
ATOM 727 N N . GLU A 1 92 ? -2.277 1.703 0.229 1.00 95.00 92 GLU A N 1
ATOM 728 C CA . GLU A 1 92 ? -3.157 2.833 0.545 1.00 95.00 92 GLU A CA 1
ATOM 729 C C . GLU A 1 92 ? -2.626 3.689 1.697 1.00 95.00 92 GLU A C 1
ATOM 731 O O . GLU A 1 92 ? -1.983 3.191 2.620 1.00 95.00 92 GLU A O 1
ATOM 736 N N . GLY A 1 93 ? -2.876 4.994 1.628 1.00 93.94 93 GLY A N 1
ATOM 737 C CA . GLY A 1 93 ? -2.345 5.946 2.597 1.00 93.94 93 GLY A CA 1
ATOM 738 C C . GLY A 1 93 ? -0.890 6.356 2.351 1.00 93.94 93 GLY A C 1
ATOM 739 O O . GLY A 1 93 ? -0.434 7.287 3.001 1.00 93.94 93 GLY A O 1
ATOM 740 N N . MET A 1 94 ? -0.140 5.723 1.439 1.00 94.50 94 MET A N 1
ATOM 741 C CA . MET A 1 94 ? 1.211 6.177 1.072 1.00 94.50 94 MET A CA 1
ATOM 742 C C . MET A 1 94 ? 1.151 7.236 -0.035 1.00 94.50 94 MET A C 1
ATOM 744 O O . MET A 1 94 ? 0.451 7.063 -1.033 1.00 94.50 94 MET A O 1
ATOM 748 N N . VAL A 1 95 ? 1.913 8.321 0.110 1.00 92.44 95 VAL A N 1
ATOM 749 C CA . VAL A 1 95 ? 1.965 9.405 -0.882 1.00 92.44 95 VAL A CA 1
ATOM 750 C C . VAL A 1 95 ? 3.080 9.144 -1.891 1.00 92.44 95 VAL A C 1
ATOM 752 O O . VAL A 1 95 ? 4.251 9.006 -1.536 1.00 92.44 95 VAL A O 1
ATOM 755 N N . TYR A 1 96 ? 2.706 9.104 -3.169 1.00 91.12 96 TYR A N 1
ATOM 756 C CA . TYR A 1 96 ? 3.630 8.983 -4.292 1.00 91.12 96 TYR A CA 1
ATOM 757 C C . TYR A 1 96 ? 3.592 10.265 -5.121 1.00 91.12 96 TYR A C 1
ATOM 759 O O . TYR A 1 96 ? 2.512 10.778 -5.420 1.00 91.12 96 TYR A O 1
ATOM 767 N N . LYS A 1 97 ? 4.759 10.784 -5.505 1.00 92.88 97 LYS A N 1
ATOM 768 C CA . LYS A 1 97 ? 4.874 11.952 -6.394 1.00 92.88 97 LYS A CA 1
ATOM 769 C C . LYS A 1 97 ? 5.563 11.543 -7.687 1.00 92.88 97 LYS A C 1
ATOM 771 O O . LYS A 1 97 ? 6.444 10.684 -7.674 1.00 92.88 97 LYS A O 1
ATOM 776 N N . SER A 1 98 ? 5.133 12.145 -8.793 1.00 93.12 98 SER A N 1
ATOM 777 C CA . SER A 1 98 ? 5.761 11.933 -10.091 1.00 93.12 98 SER A CA 1
ATOM 778 C C . SER A 1 98 ? 7.092 12.677 -10.165 1.00 93.12 98 SER A C 1
ATOM 780 O O . SER A 1 98 ? 7.251 13.776 -9.625 1.00 93.12 98 SER A O 1
ATOM 782 N N . GLN A 1 99 ? 8.055 12.052 -10.820 1.00 92.31 99 GLN A N 1
ATOM 783 C CA . GLN A 1 99 ? 9.357 12.598 -11.145 1.00 92.31 99 GLN A CA 1
ATOM 784 C C . GLN A 1 99 ? 9.698 12.176 -12.569 1.00 92.31 99 GLN A C 1
ATOM 786 O O . GLN A 1 99 ? 9.632 10.994 -12.911 1.00 92.31 99 GLN A O 1
ATOM 791 N N . TYR A 1 100 ? 10.115 13.129 -13.393 1.00 93.00 100 TYR A N 1
ATOM 792 C CA . TYR A 1 100 ? 10.540 12.824 -14.748 1.00 93.00 100 TYR A CA 1
ATOM 793 C C . TYR A 1 100 ? 11.834 11.999 -14.746 1.00 93.00 100 TYR A C 1
ATOM 795 O O . TYR A 1 100 ? 12.860 12.438 -14.219 1.00 93.00 100 TYR A O 1
ATOM 803 N N . ASN A 1 101 ? 11.807 10.819 -15.369 1.00 89.31 101 ASN A N 1
ATOM 804 C CA . ASN A 1 101 ? 12.984 9.984 -15.567 1.00 89.31 101 ASN A CA 1
ATOM 805 C C . ASN A 1 101 ? 13.487 10.107 -17.019 1.00 89.31 101 ASN A C 1
ATOM 807 O O . ASN A 1 101 ? 12.869 9.547 -17.933 1.00 89.31 101 ASN A O 1
ATOM 811 N N . PRO A 1 102 ? 14.632 10.778 -17.257 1.00 91.19 102 PRO A N 1
ATOM 812 C CA . PRO A 1 102 ? 15.148 10.990 -18.606 1.00 91.19 102 PRO A CA 1
ATOM 813 C C . PRO A 1 102 ? 15.661 9.706 -19.270 1.00 91.19 102 PRO A C 1
ATOM 815 O O . PRO A 1 102 ? 15.698 9.642 -20.494 1.00 91.19 102 PRO A O 1
ATOM 818 N N . TYR A 1 103 ? 16.029 8.673 -18.502 1.00 88.69 103 TYR A N 1
ATOM 819 C CA . TYR A 1 103 ? 16.558 7.421 -19.057 1.00 88.69 103 TYR A CA 1
ATOM 820 C C . TYR A 1 103 ? 15.491 6.598 -19.781 1.00 88.69 103 TYR A C 1
ATOM 822 O O . TYR A 1 103 ? 15.803 5.893 -20.736 1.00 88.69 103 TYR A O 1
ATOM 830 N N . ILE A 1 104 ? 14.239 6.694 -19.329 1.00 86.62 104 ILE A N 1
ATOM 831 C CA . ILE A 1 104 ? 13.092 6.006 -19.936 1.00 86.62 104 ILE A CA 1
ATOM 832 C C . ILE A 1 104 ? 12.097 6.979 -20.586 1.00 86.62 104 ILE A C 1
ATOM 834 O O . ILE A 1 104 ? 11.075 6.542 -21.106 1.00 86.62 104 ILE A O 1
ATOM 838 N N . ASN A 1 105 ? 12.405 8.283 -20.577 1.00 90.38 105 ASN A N 1
ATOM 839 C CA . ASN A 1 105 ? 11.612 9.364 -21.169 1.00 90.38 105 ASN A CA 1
ATOM 840 C C . ASN A 1 105 ? 10.139 9.367 -20.705 1.00 90.38 105 ASN A C 1
ATOM 842 O O . ASN A 1 105 ? 9.222 9.508 -21.518 1.00 90.38 105 ASN A O 1
ATOM 846 N N . GLN A 1 106 ? 9.908 9.153 -19.404 1.00 90.25 106 GLN A N 1
ATOM 847 C CA . GLN A 1 106 ? 8.574 9.035 -18.797 1.00 90.25 106 GLN A CA 1
ATOM 848 C C . GLN A 1 106 ? 8.555 9.564 -17.354 1.00 90.25 106 GLN A C 1
ATOM 850 O O . GLN A 1 106 ? 9.578 9.570 -16.670 1.00 90.25 106 GLN A O 1
ATOM 855 N N . GLU A 1 107 ? 7.376 9.977 -16.884 1.00 92.12 107 GLU A N 1
ATOM 856 C CA . GLU A 1 107 ? 7.119 10.248 -15.464 1.00 92.12 107 GLU A CA 1
ATOM 857 C C . GLU A 1 107 ? 7.087 8.935 -14.678 1.00 92.12 107 GLU A C 1
ATOM 859 O O . GLU A 1 107 ? 6.332 8.023 -15.021 1.00 92.12 107 GLU A O 1
ATOM 864 N N . VAL A 1 108 ? 7.881 8.851 -13.610 1.00 92.12 108 VAL A N 1
ATOM 865 C CA . VAL A 1 108 ? 7.871 7.735 -12.660 1.00 92.12 108 VAL A CA 1
ATOM 866 C C . VAL A 1 108 ? 7.419 8.210 -11.292 1.00 92.12 108 VAL A C 1
ATOM 868 O O . VAL A 1 108 ? 7.721 9.323 -10.877 1.00 92.12 108 VAL A O 1
ATOM 871 N N . TYR A 1 109 ? 6.703 7.364 -10.572 1.00 92.00 109 TYR A N 1
ATOM 872 C CA . TYR A 1 109 ? 6.142 7.686 -9.272 1.00 92.00 109 TYR A CA 1
ATOM 873 C C . TYR A 1 109 ? 6.976 7.030 -8.181 1.00 92.00 109 TYR A C 1
ATOM 875 O O . TYR A 1 109 ? 7.230 5.825 -8.210 1.00 92.00 109 TYR A O 1
ATOM 883 N N . SER A 1 110 ? 7.400 7.826 -7.206 1.00 89.88 110 SER A N 1
ATOM 884 C CA . SER A 1 110 ? 8.179 7.357 -6.063 1.00 89.88 110 SER A CA 1
ATOM 885 C C . SER A 1 110 ? 7.519 7.769 -4.754 1.00 89.88 110 SER A C 1
ATOM 887 O O . SER A 1 110 ? 6.861 8.808 -4.658 1.00 89.88 110 SER A O 1
ATOM 889 N N . TYR A 1 111 ? 7.671 6.913 -3.743 1.00 89.50 111 TYR A N 1
ATOM 890 C 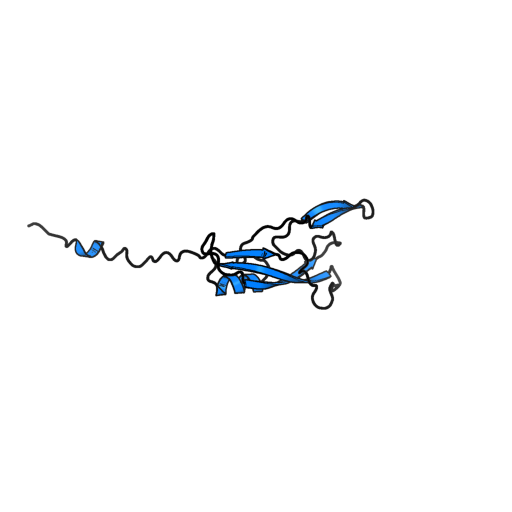CA . TYR A 1 111 ? 7.181 7.182 -2.398 1.00 89.50 111 TYR A CA 1
ATOM 891 C C . TYR A 1 111 ? 7.942 8.360 -1.782 1.00 89.50 111 TYR A C 1
ATOM 893 O O . TYR A 1 111 ? 9.171 8.395 -1.829 1.00 89.50 111 TYR A O 1
ATOM 901 N N . THR A 1 112 ? 7.223 9.306 -1.180 1.00 88.19 112 THR A N 1
ATOM 902 C CA . THR A 1 112 ? 7.815 10.552 -0.661 1.00 88.19 112 THR A CA 1
ATOM 903 C C . THR A 1 112 ? 8.204 10.506 0.811 1.00 88.19 112 THR A C 1
ATOM 905 O O . THR A 1 112 ? 8.695 11.502 1.333 1.00 88.19 112 THR A O 1
ATOM 908 N N . GLY A 1 113 ? 7.973 9.385 1.499 1.00 90.06 113 GLY A N 1
ATOM 909 C CA . GLY A 1 113 ? 8.100 9.312 2.958 1.00 90.06 113 GLY A CA 1
ATOM 910 C C . GLY A 1 113 ? 6.850 9.782 3.711 1.00 90.06 113 GLY A C 1
ATOM 911 O O . GLY A 1 113 ? 6.788 9.628 4.927 1.00 90.06 113 GLY A O 1
ATOM 912 N N . GLU A 1 114 ? 5.857 10.336 3.011 1.00 92.88 114 GLU A N 1
ATOM 913 C CA . GLU A 1 114 ? 4.634 10.875 3.608 1.00 92.88 114 GLU A CA 1
ATOM 914 C C . GLU A 1 114 ? 3.506 9.831 3.591 1.00 92.88 114 GLU A C 1
ATOM 916 O O . GLU A 1 114 ? 3.257 9.172 2.577 1.00 92.88 114 GLU A O 1
ATOM 921 N N . THR A 1 115 ? 2.778 9.714 4.705 1.00 94.06 115 THR A N 1
ATOM 922 C CA . THR A 1 115 ? 1.604 8.836 4.832 1.00 94.06 115 THR A CA 1
ATOM 923 C C . THR A 1 115 ? 0.398 9.587 5.385 1.00 94.06 115 THR A C 1
ATOM 925 O O . THR A 1 115 ? 0.563 10.498 6.194 1.00 94.06 115 THR A O 1
ATOM 928 N N . PHE A 1 116 ? -0.812 9.159 5.032 1.00 92.75 116 PHE A N 1
ATOM 929 C CA . PHE A 1 116 ? -2.065 9.652 5.598 1.00 92.75 116 PHE A CA 1
ATOM 930 C C . PHE A 1 116 ? -2.943 8.503 6.107 1.00 92.75 116 PHE A C 1
ATOM 932 O O . PHE A 1 116 ? -2.871 7.374 5.620 1.00 92.75 116 PHE A O 1
ATOM 939 N N . GLY A 1 117 ? -3.776 8.811 7.102 1.00 92.31 117 GLY A N 1
ATOM 940 C CA . GLY A 1 117 ? -4.790 7.890 7.605 1.00 92.31 117 GLY A CA 1
ATOM 941 C C . GLY A 1 117 ? -5.984 7.847 6.665 1.00 92.31 117 GLY A C 1
ATOM 942 O O . GLY A 1 117 ? -6.442 8.889 6.196 1.00 92.31 117 GLY A O 1
ATOM 943 N N . PHE A 1 118 ? -6.499 6.656 6.394 1.00 93.25 118 PHE A N 1
ATOM 944 C CA . PHE A 1 118 ? -7.651 6.465 5.516 1.00 93.25 118 PHE A CA 1
ATOM 945 C C . PHE A 1 118 ? -8.723 5.615 6.194 1.00 93.25 118 PHE A C 1
ATOM 947 O O . PHE A 1 118 ? -8.447 4.875 7.142 1.00 93.25 118 PHE A O 1
ATOM 954 N N . LYS A 1 119 ? -9.960 5.722 5.699 1.00 93.75 119 LYS A N 1
ATOM 955 C CA . LYS A 1 119 ? -11.076 4.902 6.171 1.00 93.75 119 LYS A CA 1
ATOM 956 C C . LYS A 1 119 ? -10.961 3.499 5.565 1.00 93.75 119 LYS A C 1
ATOM 958 O O . LYS A 1 119 ? -11.049 3.371 4.343 1.00 93.75 119 LYS A O 1
ATOM 963 N N . PRO A 1 120 ? -10.805 2.434 6.368 1.00 94.44 120 PRO A N 1
ATOM 964 C CA . PRO A 1 120 ? -10.649 1.083 5.829 1.00 94.44 120 PRO A CA 1
ATOM 965 C C . PRO A 1 120 ? -11.908 0.561 5.127 1.00 94.44 120 PRO A C 1
ATOM 967 O O . PRO A 1 120 ? -11.806 -0.298 4.257 1.00 94.44 120 PRO A O 1
ATOM 970 N N . SER A 1 121 ? -13.086 1.112 5.434 1.00 94.38 121 SER A N 1
ATOM 971 C CA . SER A 1 121 ? -14.336 0.796 4.731 1.00 94.38 121 SER A CA 1
ATOM 972 C C . SER A 1 121 ? -14.340 1.234 3.261 1.00 94.38 121 SER A C 1
ATOM 974 O O . SER A 1 121 ? -15.045 0.630 2.459 1.00 94.38 121 SER A O 1
ATOM 976 N N . SER A 1 122 ? -13.538 2.238 2.888 1.00 93.62 122 SER A N 1
ATOM 977 C CA . SER A 1 122 ? -13.360 2.685 1.498 1.00 93.62 122 SER A CA 1
ATOM 978 C C . SER A 1 122 ? -12.107 2.115 0.828 1.00 93.62 122 SER A C 1
ATOM 980 O O . SER A 1 122 ? -11.743 2.564 -0.254 1.00 93.62 122 SER A O 1
ATOM 982 N N . SER A 1 123 ? -11.420 1.172 1.476 1.00 95.38 123 SER A N 1
ATOM 983 C CA . SER A 1 123 ? -10.222 0.539 0.927 1.00 95.38 123 SER A CA 1
ATOM 984 C C . SER A 1 123 ? -10.545 -0.303 -0.306 1.00 95.38 123 SER A C 1
ATOM 986 O O . SER A 1 123 ? -11.623 -0.883 -0.391 1.00 95.38 123 SER A O 1
ATOM 988 N N . HIS A 1 124 ? -9.605 -0.453 -1.231 1.00 94.31 124 HIS A N 1
ATOM 989 C CA . HIS A 1 124 ? -9.627 -1.467 -2.283 1.00 94.31 124 HIS A CA 1
ATOM 990 C C . HIS A 1 124 ? -9.292 -2.873 -1.757 1.00 94.31 124 HIS A C 1
ATOM 992 O O . HIS A 1 124 ? -9.555 -3.858 -2.447 1.00 94.31 124 HIS A O 1
ATOM 998 N N . SER A 1 125 ? -8.734 -3.005 -0.546 1.00 96.31 125 SER A N 1
ATOM 999 C CA . SER A 1 125 ? -8.481 -4.314 0.061 1.00 96.31 125 SER A CA 1
ATOM 1000 C C . SER A 1 125 ? -9.731 -4.854 0.749 1.00 96.31 125 SER A C 1
ATOM 1002 O O . SER A 1 125 ? -10.229 -4.280 1.722 1.00 96.31 125 SER A O 1
ATOM 1004 N N . ALA A 1 126 ? -10.194 -6.024 0.306 1.00 96.19 126 ALA A N 1
ATOM 1005 C CA . ALA A 1 126 ? -11.311 -6.719 0.938 1.00 96.19 126 ALA A CA 1
ATOM 1006 C C . ALA A 1 126 ? -11.030 -7.078 2.411 1.00 96.19 126 ALA A C 1
ATOM 1008 O O . ALA A 1 126 ? -11.960 -7.147 3.211 1.00 96.19 126 ALA A O 1
ATOM 1009 N N . ASP A 1 127 ? -9.770 -7.293 2.796 1.00 97.12 127 ASP A N 1
ATOM 1010 C CA . ASP A 1 127 ? -9.406 -7.614 4.181 1.00 97.12 127 ASP A CA 1
ATOM 1011 C C . ASP A 1 127 ? -9.561 -6.408 5.110 1.00 97.12 127 ASP A C 1
ATOM 1013 O O . ASP A 1 127 ? -10.084 -6.542 6.217 1.00 97.12 127 ASP A O 1
ATOM 1017 N N . LEU A 1 128 ? -9.192 -5.213 4.636 1.00 96.75 128 LEU A N 1
ATOM 1018 C CA . LEU A 1 128 ? -9.408 -3.964 5.368 1.00 96.75 128 LEU A CA 1
ATOM 1019 C C . LEU A 1 128 ? -10.900 -3.625 5.468 1.00 96.75 128 LEU A C 1
ATOM 1021 O O . LEU A 1 128 ? -11.364 -3.249 6.544 1.00 96.75 128 LEU A O 1
ATOM 1025 N N . GLN A 1 129 ? -11.672 -3.843 4.399 1.00 96.56 129 GLN A N 1
ATOM 1026 C CA . GLN A 1 129 ? -13.130 -3.692 4.438 1.00 96.56 129 GLN A CA 1
ATOM 1027 C C . GLN A 1 129 ? -13.781 -4.657 5.443 1.00 96.56 129 GLN A C 1
ATOM 1029 O O . GLN A 1 129 ? -14.634 -4.247 6.230 1.00 96.56 129 GLN A O 1
ATOM 1034 N N . LYS A 1 130 ? -13.366 -5.932 5.468 1.00 95.69 130 LYS A N 1
ATOM 1035 C CA . LYS A 1 130 ? -13.857 -6.924 6.444 1.00 95.69 130 LYS A CA 1
ATOM 1036 C C . LYS A 1 130 ? -13.497 -6.541 7.873 1.00 95.69 130 LYS A C 1
ATOM 1038 O O . LYS A 1 130 ? -14.337 -6.659 8.762 1.00 95.69 130 LYS A O 1
ATOM 1043 N N . TRP A 1 131 ? -12.269 -6.071 8.098 1.00 94.56 131 TRP A N 1
ATOM 1044 C CA . TRP A 1 131 ? -11.858 -5.569 9.407 1.00 94.56 131 TRP A CA 1
ATOM 1045 C C . TRP A 1 131 ? -12.733 -4.387 9.839 1.00 94.56 131 TRP A C 1
ATOM 1047 O O . TRP A 1 131 ? -13.204 -4.364 10.975 1.00 94.56 131 TRP A O 1
ATOM 1057 N N . ALA A 1 132 ? -13.021 -3.456 8.925 1.00 93.56 132 ALA A N 1
ATOM 1058 C CA . ALA A 1 132 ? -13.896 -2.320 9.191 1.00 93.56 132 ALA A CA 1
ATOM 1059 C C . ALA A 1 132 ? -15.312 -2.775 9.593 1.00 93.56 132 ALA A C 1
ATOM 1061 O O . ALA A 1 132 ? -15.851 -2.325 10.603 1.00 93.56 132 ALA A O 1
ATOM 1062 N N . GLN A 1 133 ? -15.888 -3.730 8.860 1.00 92.69 133 GLN A N 1
ATOM 1063 C CA . GLN A 1 133 ? -17.208 -4.295 9.165 1.00 92.69 133 GLN A CA 1
ATOM 1064 C C . GLN A 1 133 ? -17.241 -5.000 10.528 1.00 92.69 133 GLN A C 1
ATOM 1066 O O . GLN A 1 133 ? -18.157 -4.773 11.315 1.00 92.69 133 GLN A O 1
ATOM 1071 N N . ALA A 1 134 ? -16.225 -5.810 10.841 1.00 91.56 134 ALA A N 1
ATOM 1072 C CA . ALA A 1 134 ? -16.133 -6.526 12.115 1.00 91.56 134 ALA A CA 1
ATOM 1073 C C . ALA A 1 134 ? -16.033 -5.586 13.329 1.00 91.56 134 ALA A C 1
ATOM 1075 O O . ALA A 1 134 ? -16.441 -5.955 14.427 1.00 91.56 134 ALA A O 1
ATOM 1076 N N . ASN A 1 135 ? -15.522 -4.369 13.124 1.00 89.75 135 ASN A N 1
ATOM 1077 C CA . ASN A 1 135 ? -15.376 -3.349 14.161 1.00 89.75 135 ASN A CA 1
ATOM 1078 C C . ASN A 1 135 ? -16.466 -2.265 14.105 1.00 89.75 135 ASN A C 1
ATOM 1080 O O . ASN A 1 135 ? -16.366 -1.263 14.810 1.00 89.75 135 ASN A O 1
ATOM 1084 N N . SER A 1 136 ? -17.526 -2.469 13.308 1.00 87.56 136 SER A N 1
ATOM 1085 C CA . SER A 1 136 ? -18.637 -1.512 13.153 1.00 87.56 136 SER A CA 1
ATOM 1086 C C . SER A 1 136 ? -18.170 -0.102 12.755 1.00 87.56 136 SER A C 1
ATOM 1088 O O . SER A 1 136 ? -18.662 0.903 13.271 1.00 87.56 136 SER A O 1
ATOM 1090 N N . CYS A 1 137 ? -17.185 -0.044 11.857 1.00 84.69 137 CYS A N 1
ATOM 1091 C CA . CYS A 1 137 ? -16.618 1.189 11.329 1.00 84.69 137 CYS A CA 1
ATOM 1092 C C . CYS A 1 137 ? -17.522 1.773 10.242 1.00 84.69 137 CYS A C 1
ATOM 1094 O O . CYS A 1 137 ? -17.731 1.120 9.216 1.00 84.69 137 CYS A O 1
ATOM 1096 N N . ASP A 1 138 ? -18.018 2.998 10.427 1.00 67.62 138 ASP A N 1
ATOM 1097 C CA . ASP A 1 138 ? -18.950 3.625 9.480 1.00 67.62 138 ASP A CA 1
ATOM 1098 C C . ASP A 1 138 ? -18.851 5.162 9.453 1.00 67.62 138 ASP A C 1
ATOM 1100 O O . ASP A 1 138 ? -18.456 5.781 10.460 1.00 67.62 138 ASP A O 1
#